Protein AF-B8MLG1-F1 (afdb_monomer_lite)

Radius of gyration: 17.98 Å; chains: 1; bounding box: 52×20×49 Å

Sequence (180 aa):
MCFNLEAVLYLEQWLDAGEFIRAVSAIDSDNTRSIMADMILTSEKMPNDYVIRILQELCDSAKGINNNHPSFIRCIFDLCVHHRRSDIHLCEAILDQAQTTAQDMIFTGDNYPDEEIEYLSTKAFNFAVDLYLSNNQPDDQRRVRKAIDLSRSMRDDCGHLTLELQIKYEKWLTYSMDSE

Foldseek 3Di:
DLVVLLVCLVVVVLVVLLVVLLVCLVPDDLVVLVSSLVSLLPSPPHPLVSSLNSLVSSQVSCVVPLNHDLVSLVVSLVSCLPPVLVPVVSNVVSLVVLQVNQVVCVVVVHHDDLVSLLSSLVVQLVSLVVCVVVVNDDCSVVSLVSSLSSNVSHDPCPCVSSVVSVVVVVVVVVVVVVPD

Secondary structure (DSSP, 8-state):
-HHHHHHHHHTT-HHHHHHHHHHHTTT--HHHHHHHHHHHHT-TTS-HHHHHHHHHHHHHHHTTTT---HHHHHHHHHHHHHH-TT-HHHHHHHHHHHHHHHHHHHHHT----HHHHHHHHHHHHHHHHHHHHTT--S-HHHHHHHHHHHHTT-STTTTHHHHHHHHHHHHHHHHHHTT-

pLDDT: mean 85.06, std 10.44, range [44.62, 97.38]

Organism: Talaromyces stipitatus (strain ATCC 10500 / CBS 375.48 / QM 6759 / NRRL 1006) (NCBI:txid441959)

Structure (mmCIF, N/CA/C/O backbone):
data_AF-B8MLG1-F1
#
_entry.id   AF-B8MLG1-F1
#
loop_
_atom_site.group_PDB
_atom_site.id
_atom_site.type_symbol
_atom_site.label_atom_id
_atom_site.label_alt_id
_atom_site.label_comp_id
_atom_site.label_asym_id
_atom_site.label_entity_id
_atom_site.label_seq_id
_atom_site.pdbx_PDB_ins_code
_atom_site.Cartn_x
_atom_site.Cartn_y
_atom_site.Cartn_z
_atom_site.occupancy
_atom_site.B_iso_or_equiv
_atom_site.auth_seq_id
_atom_site.auth_comp_id
_atom_site.auth_asym_id
_atom_site.auth_atom_id
_atom_site.pdbx_PDB_model_num
ATOM 1 N N . MET A 1 1 ? 19.904 0.950 -18.423 1.00 69.12 1 MET A N 1
ATOM 2 C CA . MET A 1 1 ? 18.788 0.081 -17.999 1.00 69.12 1 MET A CA 1
ATOM 3 C C . MET A 1 1 ? 17.488 0.871 -17.919 1.00 69.12 1 MET A C 1
ATOM 5 O O . MET A 1 1 ? 16.586 0.523 -18.665 1.00 69.12 1 MET A O 1
ATOM 9 N N . CYS A 1 2 ? 17.426 2.006 -17.211 1.00 75.12 2 CYS A N 1
ATOM 10 C CA . CYS A 1 2 ? 16.238 2.883 -17.240 1.00 75.12 2 CYS A CA 1
ATOM 11 C C . CYS A 1 2 ? 15.821 3.351 -18.648 1.00 75.12 2 CYS A C 1
ATOM 13 O O . CYS A 1 2 ? 14.642 3.327 -18.952 1.00 75.12 2 CYS A O 1
ATOM 15 N N . PHE A 1 3 ? 16.770 3.661 -19.544 1.00 75.88 3 PHE A N 1
ATOM 16 C CA . PHE A 1 3 ? 16.461 4.005 -20.946 1.00 75.88 3 PHE A CA 1
ATOM 17 C C . PHE A 1 3 ? 15.685 2.903 -21.694 1.00 75.88 3 PHE A C 1
ATOM 19 O O . PHE A 1 3 ? 14.822 3.187 -22.516 1.00 75.88 3 PHE A O 1
ATOM 26 N N . ASN A 1 4 ? 15.968 1.629 -21.402 1.00 83.88 4 ASN A N 1
ATOM 27 C CA . ASN A 1 4 ? 15.257 0.521 -22.040 1.00 83.88 4 ASN A CA 1
ATOM 28 C C . ASN A 1 4 ? 13.841 0.385 -21.471 1.00 83.88 4 ASN A C 1
ATOM 30 O O . ASN A 1 4 ? 12.916 0.140 -22.236 1.00 83.88 4 ASN A O 1
ATOM 34 N N . LEU A 1 5 ? 13.665 0.590 -20.159 1.00 86.75 5 LEU A N 1
ATOM 35 C CA . LEU A 1 5 ? 12.333 0.647 -19.555 1.00 86.75 5 LEU A CA 1
ATOM 36 C C . LEU A 1 5 ? 11.520 1.804 -20.143 1.00 86.75 5 LEU A C 1
ATOM 38 O O . LEU A 1 5 ? 10.383 1.599 -20.542 1.00 86.75 5 LEU A O 1
ATOM 42 N N . GLU A 1 6 ? 12.110 2.992 -20.256 1.00 87.88 6 GLU A N 1
ATOM 43 C CA . GLU A 1 6 ? 11.470 4.159 -20.866 1.00 87.88 6 GLU A CA 1
ATOM 44 C C . GLU A 1 6 ? 11.008 3.865 -22.300 1.00 87.88 6 GLU A C 1
ATOM 46 O O . GLU A 1 6 ? 9.878 4.187 -22.655 1.00 87.88 6 GLU A O 1
ATOM 51 N N . ALA A 1 7 ? 11.826 3.178 -23.105 1.00 88.94 7 ALA A N 1
ATOM 52 C CA . ALA A 1 7 ? 11.433 2.752 -24.447 1.00 88.94 7 ALA A CA 1
ATOM 53 C C . ALA A 1 7 ? 10.259 1.754 -24.431 1.00 88.94 7 ALA A C 1
ATOM 55 O O . ALA A 1 7 ? 9.320 1.915 -25.208 1.00 88.94 7 ALA A O 1
ATOM 56 N N . VAL A 1 8 ? 10.280 0.759 -23.538 1.00 90.19 8 VAL A N 1
ATOM 57 C CA . VAL A 1 8 ? 9.177 -0.206 -23.357 1.00 90.19 8 VAL A CA 1
ATOM 58 C C . VAL A 1 8 ? 7.885 0.513 -22.955 1.00 90.19 8 VAL A C 1
ATOM 60 O O . VAL A 1 8 ? 6.824 0.233 -23.515 1.00 90.19 8 VAL A O 1
ATOM 63 N N . LEU A 1 9 ? 7.970 1.480 -22.034 1.00 90.06 9 LEU A N 1
ATOM 64 C CA . LEU A 1 9 ? 6.829 2.287 -21.602 1.00 90.06 9 LEU A CA 1
ATOM 65 C C . LEU A 1 9 ? 6.319 3.199 -22.730 1.00 90.06 9 LEU A C 1
ATOM 67 O O . LEU A 1 9 ? 5.115 3.287 -22.955 1.00 90.06 9 LEU A O 1
ATOM 71 N N . TYR A 1 10 ? 7.217 3.841 -23.478 1.00 90.06 10 TYR A N 1
ATOM 72 C CA . TYR A 1 10 ? 6.863 4.709 -24.603 1.00 90.06 10 TYR A CA 1
ATOM 73 C C . TYR A 1 10 ? 6.179 3.944 -25.744 1.00 90.06 10 TYR A C 1
ATOM 75 O O . TYR A 1 10 ? 5.245 4.456 -26.362 1.00 90.06 10 TYR A O 1
ATOM 83 N N . LEU A 1 11 ? 6.636 2.717 -26.012 1.00 92.88 11 LEU A N 1
ATOM 84 C CA . LEU A 1 11 ? 6.060 1.810 -27.009 1.00 92.88 11 LEU A CA 1
ATOM 85 C C . LEU A 1 11 ? 4.814 1.069 -26.506 1.00 92.88 11 LEU A C 1
ATOM 87 O O . LEU A 1 11 ? 4.264 0.249 -27.239 1.00 92.88 11 LEU A O 1
ATOM 91 N N . GLU A 1 12 ? 4.368 1.354 -25.282 1.00 92.19 12 GLU A N 1
ATOM 92 C CA . GLU A 1 12 ? 3.159 0.788 -24.681 1.00 92.19 12 GLU A CA 1
ATOM 93 C C . GLU A 1 12 ? 3.213 -0.746 -24.514 1.00 92.19 12 GLU A C 1
ATOM 95 O O . GLU A 1 12 ? 2.198 -1.447 -24.503 1.00 92.19 12 GLU A O 1
ATOM 100 N N . GLN A 1 13 ? 4.422 -1.287 -24.342 1.00 91.69 13 GLN A N 1
ATOM 101 C CA . GLN A 1 13 ? 4.703 -2.716 -24.179 1.00 91.69 13 GLN A CA 1
ATOM 102 C C . GLN A 1 13 ? 4.583 -3.152 -22.706 1.00 91.69 13 GLN A C 1
ATOM 104 O O . GLN A 1 13 ? 5.520 -3.649 -22.082 1.00 91.69 13 GLN A O 1
ATOM 109 N N . TRP A 1 14 ? 3.402 -2.964 -22.112 1.00 90.50 14 TRP A N 1
ATOM 110 C CA . TRP A 1 14 ? 3.179 -3.132 -20.664 1.00 90.50 14 TRP A CA 1
ATOM 111 C C . TRP A 1 14 ? 3.403 -4.556 -20.132 1.00 90.50 14 TRP A C 1
ATOM 113 O O . TRP A 1 14 ? 3.704 -4.749 -18.953 1.00 90.50 14 TRP A O 1
ATOM 123 N N . LEU A 1 15 ? 3.191 -5.574 -20.970 1.00 86.19 15 LEU A N 1
ATOM 124 C CA . LEU A 1 15 ? 3.448 -6.971 -20.603 1.00 86.19 15 LEU A CA 1
ATOM 125 C C . LEU A 1 15 ? 4.952 -7.230 -20.476 1.00 86.19 15 LEU A C 1
ATOM 127 O O . LEU A 1 15 ? 5.383 -7.823 -19.489 1.00 86.19 15 LEU A O 1
ATOM 131 N N . ASP A 1 16 ? 5.730 -6.680 -21.404 1.00 87.19 16 ASP A N 1
ATOM 132 C CA . ASP A 1 16 ? 7.181 -6.855 -21.472 1.00 87.19 16 ASP A CA 1
ATOM 133 C C . ASP A 1 16 ? 7.899 -6.063 -20.364 1.00 87.19 16 ASP A C 1
ATOM 135 O O . ASP A 1 16 ? 8.975 -6.451 -19.912 1.00 87.19 16 ASP A O 1
ATOM 139 N N . ALA A 1 17 ? 7.282 -4.988 -19.855 1.00 86.56 17 ALA A N 1
ATOM 140 C CA . ALA A 1 17 ? 7.820 -4.191 -18.750 1.00 86.56 17 ALA A CA 1
ATOM 141 C C . ALA A 1 17 ? 8.034 -5.007 -17.462 1.00 86.56 17 ALA A C 1
ATOM 143 O O . ALA A 1 17 ? 9.047 -4.832 -16.786 1.00 86.56 17 ALA A O 1
ATOM 144 N N . GLY A 1 18 ? 7.115 -5.921 -17.132 1.00 83.88 18 GLY A N 1
ATOM 145 C CA . GLY A 1 18 ? 7.257 -6.784 -15.953 1.00 83.88 18 GLY A CA 1
ATOM 146 C C . GLY A 1 18 ? 8.414 -7.775 -16.100 1.00 83.88 18 GLY A C 1
ATOM 147 O O . GLY A 1 18 ? 9.226 -7.931 -15.188 1.00 83.88 18 GLY A O 1
ATOM 148 N N . GLU A 1 19 ? 8.538 -8.398 -17.276 1.00 82.69 19 GLU A N 1
ATOM 149 C CA . GLU A 1 19 ? 9.657 -9.299 -17.579 1.00 82.69 19 GLU A CA 1
ATOM 150 C C . GLU A 1 19 ? 10.999 -8.564 -17.556 1.00 82.69 19 GLU A C 1
ATOM 152 O O . GLU A 1 19 ? 11.978 -9.076 -17.008 1.00 82.69 19 GLU A O 1
ATOM 157 N N . PHE A 1 20 ? 11.028 -7.338 -18.086 1.00 85.00 20 PHE A N 1
ATOM 158 C CA . PHE A 1 20 ? 12.205 -6.481 -18.053 1.00 85.00 20 PHE A CA 1
ATOM 159 C C . PHE A 1 20 ? 12.646 -6.172 -16.618 1.00 85.00 20 PHE A C 1
ATOM 161 O O . PHE A 1 20 ? 13.821 -6.349 -16.295 1.00 85.00 20 PHE A O 1
ATOM 168 N N . ILE A 1 21 ? 11.721 -5.757 -15.744 1.00 84.94 21 ILE A N 1
ATOM 169 C CA . ILE A 1 21 ? 12.037 -5.457 -14.339 1.00 84.94 21 ILE A CA 1
ATOM 170 C C . ILE A 1 21 ? 12.640 -6.673 -13.650 1.00 84.94 21 ILE A C 1
ATOM 172 O O . ILE A 1 21 ? 13.693 -6.558 -13.026 1.00 84.94 21 ILE A O 1
ATOM 176 N N . ARG A 1 22 ? 12.031 -7.849 -13.825 1.00 79.19 22 ARG A N 1
ATOM 177 C CA . ARG A 1 22 ? 12.517 -9.089 -13.210 1.00 79.19 22 ARG A CA 1
ATOM 178 C C . ARG A 1 22 ? 13.898 -9.505 -13.716 1.00 79.19 22 ARG A C 1
ATOM 180 O O . ARG A 1 22 ? 14.687 -10.073 -12.965 1.00 79.19 22 ARG A O 1
ATOM 187 N N . ALA A 1 23 ? 14.198 -9.244 -14.987 1.00 80.00 23 ALA A N 1
ATOM 188 C CA . ALA A 1 23 ? 15.504 -9.547 -15.567 1.00 80.00 23 ALA A CA 1
ATOM 189 C C . ALA A 1 23 ? 16.611 -8.623 -15.033 1.00 80.00 23 ALA A C 1
ATOM 191 O O . ALA A 1 23 ? 17.770 -9.024 -14.937 1.00 80.00 23 ALA A O 1
ATOM 192 N N . VAL A 1 24 ? 16.255 -7.386 -14.698 1.00 75.56 24 VAL A N 1
ATOM 193 C CA . VAL A 1 24 ? 17.206 -6.320 -14.373 1.00 75.56 24 VAL A CA 1
ATOM 194 C C . VAL A 1 24 ? 17.398 -6.142 -12.861 1.00 75.56 24 VAL A C 1
ATOM 196 O O . VAL A 1 24 ? 18.475 -5.760 -12.401 1.00 75.56 24 VAL A O 1
ATOM 199 N N . SER A 1 25 ? 16.401 -6.514 -12.064 1.00 66.81 25 SER A N 1
ATOM 200 C CA . SER A 1 25 ? 16.402 -6.373 -10.608 1.00 66.81 25 SER A CA 1
ATOM 201 C C . SER A 1 25 ? 17.533 -7.099 -9.875 1.00 66.81 25 SER A C 1
ATOM 203 O O . SER A 1 25 ? 17.905 -6.695 -8.779 1.00 66.81 25 SER A O 1
ATOM 205 N N . ALA A 1 26 ? 18.107 -8.150 -10.468 1.00 64.44 26 ALA A N 1
ATOM 206 C CA . ALA A 1 26 ? 19.232 -8.888 -9.889 1.00 64.44 26 ALA A CA 1
ATOM 207 C C . ALA A 1 26 ? 20.569 -8.119 -9.941 1.00 64.44 26 ALA A C 1
ATOM 209 O O . ALA A 1 26 ? 21.545 -8.544 -9.324 1.00 64.44 26 ALA A O 1
ATOM 210 N N . ILE A 1 27 ? 20.634 -7.027 -10.706 1.00 63.50 27 ILE A N 1
ATOM 211 C CA . ILE A 1 27 ? 21.881 -6.324 -11.043 1.00 63.50 27 ILE A CA 1
ATOM 212 C C . ILE A 1 27 ? 21.863 -4.877 -10.521 1.00 63.50 27 ILE A C 1
ATOM 214 O O . ILE A 1 27 ? 22.915 -4.250 -10.382 1.00 63.50 27 ILE A O 1
ATOM 218 N N . ASP A 1 28 ? 20.682 -4.351 -10.194 1.00 70.81 28 ASP A N 1
ATOM 219 C CA . ASP A 1 28 ? 20.468 -2.916 -10.067 1.00 70.81 28 ASP A CA 1
ATOM 220 C C . ASP A 1 28 ? 20.515 -2.363 -8.639 1.00 70.81 28 ASP A C 1
ATOM 222 O O . ASP A 1 28 ? 20.079 -2.966 -7.654 1.00 70.81 28 ASP A O 1
ATOM 226 N N . SER A 1 29 ? 21.040 -1.139 -8.556 1.00 76.00 29 SER A N 1
ATOM 227 C CA . SER A 1 29 ? 21.131 -0.365 -7.324 1.00 76.00 29 SER A CA 1
ATOM 228 C C . SER A 1 29 ? 19.777 0.187 -6.883 1.00 76.00 29 SER A C 1
ATOM 230 O O . SER A 1 29 ? 18.845 0.346 -7.670 1.00 76.00 29 SER A O 1
ATOM 232 N N . ASP A 1 30 ? 19.717 0.579 -5.615 1.00 78.62 30 ASP A N 1
ATOM 233 C CA . ASP A 1 30 ? 18.561 1.219 -4.991 1.00 78.62 30 ASP A CA 1
ATOM 234 C C . ASP A 1 30 ? 18.031 2.433 -5.770 1.00 78.62 30 ASP A C 1
ATOM 236 O O . ASP A 1 30 ? 16.857 2.518 -6.121 1.00 78.62 30 ASP A O 1
ATOM 240 N N . ASN A 1 31 ? 18.944 3.330 -6.152 1.00 82.62 31 ASN A N 1
ATOM 241 C CA . ASN A 1 31 ? 18.631 4.520 -6.940 1.00 82.62 31 ASN A CA 1
ATOM 242 C C . ASN A 1 31 ? 18.001 4.173 -8.297 1.00 82.62 31 ASN A C 1
ATOM 244 O O . ASN A 1 31 ? 17.133 4.889 -8.790 1.00 82.62 31 ASN A O 1
ATOM 248 N N . THR A 1 32 ? 18.427 3.065 -8.902 1.00 84.69 32 THR A N 1
ATOM 249 C CA . THR A 1 32 ? 17.903 2.630 -10.198 1.00 84.69 32 THR A CA 1
ATOM 250 C C . THR A 1 32 ? 16.451 2.176 -10.069 1.00 84.69 32 THR A C 1
ATOM 252 O O . THR A 1 32 ? 15.625 2.560 -10.896 1.00 84.69 32 THR A O 1
ATOM 255 N N . ARG A 1 33 ? 16.106 1.466 -8.986 1.00 83.94 33 ARG A N 1
ATOM 256 C CA . ARG A 1 33 ? 14.717 1.081 -8.690 1.00 83.94 33 ARG A CA 1
ATOM 257 C C . ARG A 1 33 ? 13.828 2.295 -8.441 1.00 83.94 33 ARG A C 1
ATOM 259 O O . ARG A 1 33 ? 12.729 2.340 -8.981 1.00 83.94 33 ARG A O 1
ATOM 266 N N . SER A 1 34 ? 14.308 3.300 -7.710 1.00 85.88 34 SER A N 1
ATOM 267 C CA . SER A 1 34 ? 13.557 4.549 -7.503 1.00 85.88 34 SER A CA 1
ATOM 268 C C . SER A 1 34 ? 13.258 5.276 -8.817 1.00 85.88 34 SER A C 1
ATOM 270 O O . SER A 1 34 ? 12.130 5.713 -9.025 1.00 85.88 34 SER A O 1
ATOM 272 N N . ILE A 1 35 ? 14.228 5.346 -9.737 1.00 88.31 35 ILE A N 1
ATOM 273 C CA . ILE A 1 35 ? 14.017 5.933 -11.072 1.00 88.31 35 ILE A CA 1
ATOM 274 C C . ILE A 1 35 ? 12.997 5.116 -11.875 1.00 88.31 35 ILE A C 1
ATOM 276 O O . ILE A 1 35 ? 12.130 5.687 -12.528 1.00 88.31 35 ILE A O 1
ATOM 280 N N . MET A 1 36 ? 13.076 3.783 -11.832 1.00 89.19 36 MET A N 1
ATOM 281 C CA . MET A 1 36 ? 12.101 2.926 -12.513 1.00 89.19 36 MET A CA 1
ATOM 282 C C . MET A 1 36 ? 10.692 3.120 -11.948 1.00 89.19 36 MET A C 1
ATOM 284 O O . MET A 1 36 ? 9.750 3.264 -12.722 1.00 89.19 36 MET A O 1
ATOM 288 N N . ALA A 1 37 ? 10.549 3.164 -10.621 1.00 89.62 37 ALA A N 1
ATOM 289 C CA . ALA A 1 37 ? 9.273 3.423 -9.961 1.00 89.62 37 ALA A CA 1
ATOM 290 C C . ALA A 1 37 ? 8.689 4.779 -10.379 1.00 89.62 37 ALA A C 1
ATOM 292 O O . ALA A 1 37 ? 7.506 4.847 -10.703 1.00 89.62 37 ALA A O 1
ATOM 293 N N . ASP A 1 38 ? 9.514 5.828 -10.441 1.00 90.81 38 ASP A N 1
ATOM 294 C CA . ASP A 1 38 ? 9.101 7.155 -10.909 1.00 90.81 38 ASP A CA 1
ATOM 295 C C . ASP A 1 38 ? 8.606 7.118 -12.364 1.00 90.81 38 ASP A C 1
ATOM 297 O O . ASP A 1 38 ? 7.501 7.575 -12.648 1.00 90.81 38 ASP A O 1
ATOM 301 N N . MET A 1 39 ? 9.341 6.469 -13.276 1.00 91.25 39 MET A N 1
ATOM 302 C CA . MET A 1 39 ? 8.909 6.287 -14.673 1.00 91.25 39 MET A CA 1
ATOM 303 C C . MET A 1 39 ? 7.574 5.535 -14.786 1.00 91.25 39 MET A C 1
ATOM 305 O O . MET A 1 39 ? 6.730 5.872 -15.614 1.00 91.25 39 MET A O 1
ATOM 309 N N . ILE A 1 40 ? 7.373 4.509 -13.956 1.00 91.62 40 ILE A N 1
ATOM 310 C CA . ILE A 1 40 ? 6.143 3.708 -13.922 1.00 91.62 40 ILE A CA 1
ATOM 311 C C . ILE A 1 40 ? 4.966 4.548 -13.407 1.00 91.62 40 ILE A C 1
ATOM 313 O O . ILE A 1 40 ? 3.897 4.538 -14.015 1.00 91.62 40 ILE A O 1
ATOM 317 N N . LEU A 1 41 ? 5.162 5.287 -12.311 1.00 90.62 41 LEU A N 1
ATOM 318 C CA . LEU A 1 41 ? 4.133 6.110 -11.665 1.00 90.62 41 LEU A CA 1
ATOM 319 C C . LEU A 1 41 ? 3.752 7.349 -12.482 1.00 90.62 41 LEU A C 1
ATOM 321 O O . LEU A 1 41 ? 2.609 7.796 -12.412 1.00 90.62 41 LEU A O 1
ATOM 325 N N . THR A 1 42 ? 4.690 7.900 -13.250 1.00 91.06 42 THR A N 1
ATOM 326 C CA . THR A 1 42 ? 4.480 9.103 -14.072 1.00 91.06 42 THR A CA 1
ATOM 327 C C . THR A 1 42 ? 4.022 8.792 -15.499 1.00 91.06 42 THR A C 1
ATOM 329 O O . THR A 1 42 ? 3.751 9.709 -16.275 1.00 91.06 42 THR A O 1
ATOM 332 N N . SER A 1 43 ? 3.885 7.513 -15.863 1.00 91.25 43 SER A N 1
ATOM 333 C CA . SER A 1 43 ? 3.415 7.108 -17.188 1.00 91.25 43 SER A CA 1
ATOM 334 C C . SER A 1 43 ? 1.915 7.373 -17.359 1.00 91.25 43 SER A C 1
ATOM 336 O O . SER A 1 43 ? 1.072 6.560 -16.983 1.00 91.25 43 SER A O 1
ATOM 338 N N . GLU A 1 44 ? 1.575 8.499 -17.988 1.00 86.38 44 GLU A N 1
ATOM 339 C CA . GLU A 1 44 ? 0.187 8.954 -18.183 1.00 86.38 44 GLU A CA 1
ATOM 340 C C . GLU A 1 44 ? -0.697 7.960 -18.950 1.00 86.38 44 GLU A C 1
ATOM 342 O O . GLU A 1 44 ? -1.914 7.922 -18.770 1.00 86.38 44 GLU A O 1
ATOM 347 N N . LYS A 1 45 ? -0.096 7.167 -19.841 1.00 90.06 45 LYS A N 1
ATOM 348 C CA . LYS A 1 45 ? -0.827 6.256 -20.730 1.00 90.06 45 LYS A CA 1
ATOM 349 C C . LYS A 1 45 ? -1.058 4.873 -20.135 1.00 90.06 45 LYS A C 1
ATOM 351 O O . LYS A 1 45 ? -1.864 4.110 -20.669 1.00 90.06 45 LYS A O 1
ATOM 356 N N . MET A 1 46 ? -0.322 4.515 -19.088 1.00 90.62 46 MET A N 1
ATOM 357 C CA . MET A 1 46 ? -0.348 3.159 -18.567 1.00 90.62 46 MET A CA 1
ATOM 358 C C . MET A 1 46 ? -1.601 2.942 -17.712 1.00 90.62 46 MET A C 1
ATOM 360 O O . MET A 1 46 ? -1.827 3.682 -16.755 1.00 90.62 46 MET A O 1
ATOM 364 N N . PRO A 1 47 ? -2.420 1.912 -17.992 1.00 90.50 47 PRO A N 1
ATOM 365 C CA . PRO A 1 47 ? -3.557 1.610 -17.133 1.00 90.50 47 PRO A CA 1
ATOM 366 C C . PRO A 1 47 ? -3.089 1.215 -15.726 1.00 90.50 47 PRO A C 1
ATOM 368 O O . PRO A 1 47 ? -2.121 0.466 -15.585 1.00 90.50 47 PRO A O 1
ATOM 371 N N . ASN A 1 48 ? -3.819 1.647 -14.691 1.00 88.69 48 ASN A N 1
ATOM 372 C CA . ASN A 1 48 ? -3.470 1.410 -13.280 1.00 88.69 48 ASN A CA 1
ATOM 373 C C . ASN A 1 48 ? -3.203 -0.064 -12.942 1.00 88.69 48 ASN A C 1
ATOM 375 O O . ASN A 1 48 ? -2.354 -0.366 -12.113 1.00 88.69 48 ASN A O 1
ATOM 379 N N . ASP A 1 49 ? -3.886 -0.984 -13.617 1.00 87.50 49 ASP A N 1
ATOM 380 C CA . ASP A 1 49 ? -3.688 -2.427 -13.471 1.00 87.50 49 ASP A CA 1
ATOM 381 C C . ASP A 1 49 ? -2.253 -2.858 -13.785 1.00 87.50 49 ASP A C 1
ATOM 383 O O . ASP A 1 49 ? -1.665 -3.678 -13.078 1.00 87.50 49 ASP A O 1
ATOM 387 N N . TYR A 1 50 ? -1.680 -2.277 -14.838 1.00 90.38 50 TYR A N 1
ATOM 388 C CA . TYR A 1 50 ? -0.296 -2.507 -15.220 1.00 90.38 50 TYR A CA 1
ATOM 389 C C . TYR A 1 50 ? 0.654 -1.779 -14.273 1.00 90.38 50 TYR A C 1
ATOM 391 O O . TYR A 1 50 ? 1.626 -2.393 -13.848 1.00 90.38 50 TYR A O 1
ATOM 399 N N . VAL A 1 51 ? 0.345 -0.539 -13.870 1.00 91.12 51 VAL A N 1
ATOM 400 C CA . VAL A 1 51 ? 1.137 0.212 -12.875 1.00 91.12 51 VAL A CA 1
ATOM 401 C C . VAL A 1 51 ? 1.305 -0.609 -11.595 1.00 91.12 51 VAL A C 1
ATOM 403 O O . VAL A 1 51 ? 2.429 -0.875 -11.178 1.00 91.12 51 VAL A O 1
ATOM 406 N N . ILE A 1 52 ? 0.195 -1.070 -11.013 1.00 90.06 52 ILE A N 1
ATOM 407 C CA . ILE A 1 52 ? 0.183 -1.866 -9.782 1.00 90.06 52 ILE A CA 1
ATOM 408 C C . ILE A 1 52 ? 1.010 -3.138 -9.963 1.00 90.06 52 ILE A C 1
ATOM 410 O O . ILE A 1 52 ? 1.918 -3.390 -9.175 1.00 90.06 52 ILE A O 1
ATOM 414 N N . ARG A 1 53 ? 0.747 -3.910 -11.024 1.00 89.25 53 ARG A N 1
ATOM 415 C CA . ARG A 1 53 ? 1.440 -5.182 -11.270 1.00 89.25 53 ARG A CA 1
ATOM 416 C C . ARG A 1 53 ? 2.949 -5.000 -11.441 1.00 89.25 53 ARG A C 1
ATOM 418 O O . ARG A 1 53 ? 3.733 -5.777 -10.910 1.00 89.25 53 ARG A O 1
ATOM 425 N N . ILE A 1 54 ? 3.358 -3.986 -12.195 1.00 90.06 54 ILE A N 1
ATOM 426 C CA . ILE A 1 54 ? 4.765 -3.716 -12.499 1.00 90.06 54 ILE A CA 1
ATOM 427 C C . ILE A 1 54 ? 5.488 -3.178 -11.249 1.00 90.06 54 ILE A C 1
ATOM 429 O O . ILE A 1 54 ? 6.614 -3.591 -10.976 1.00 90.06 54 ILE A O 1
ATOM 433 N N . LEU A 1 55 ? 4.844 -2.325 -10.442 1.00 89.44 55 LEU A N 1
ATOM 434 C CA . LEU A 1 55 ? 5.392 -1.895 -9.147 1.00 89.44 55 LEU A CA 1
ATOM 435 C C . LEU A 1 55 ? 5.496 -3.049 -8.144 1.00 89.44 55 LEU A C 1
ATOM 437 O O . LEU A 1 55 ? 6.452 -3.089 -7.373 1.00 89.44 55 LEU A O 1
ATOM 441 N N . GLN A 1 56 ? 4.547 -3.990 -8.152 1.00 88.19 56 GLN A N 1
ATOM 442 C CA . GLN A 1 56 ? 4.625 -5.200 -7.331 1.00 88.19 56 GLN A CA 1
ATOM 443 C C . GLN A 1 56 ? 5.827 -6.060 -7.721 1.00 88.19 56 GLN A C 1
ATOM 445 O O . GLN A 1 56 ? 6.599 -6.426 -6.841 1.00 88.19 56 GLN A O 1
ATOM 450 N N . GLU A 1 57 ? 6.047 -6.301 -9.018 1.00 87.81 57 GLU A N 1
ATOM 451 C CA . GLU A 1 57 ? 7.249 -6.998 -9.507 1.00 87.81 57 GLU A CA 1
ATOM 452 C C . GLU A 1 57 ? 8.526 -6.279 -9.055 1.00 87.81 57 GLU A C 1
ATOM 454 O O . GLU A 1 57 ? 9.455 -6.913 -8.556 1.00 87.81 57 GLU A O 1
ATOM 459 N N . LEU A 1 58 ? 8.558 -4.946 -9.158 1.00 86.56 58 LEU A N 1
ATOM 460 C CA . LEU A 1 58 ? 9.692 -4.147 -8.698 1.00 86.56 58 LEU A CA 1
ATOM 461 C C . LEU A 1 58 ? 9.923 -4.305 -7.186 1.00 86.56 58 LEU A C 1
ATOM 463 O O . LEU A 1 58 ? 11.063 -4.492 -6.759 1.00 86.56 58 LEU A O 1
ATOM 467 N N . CYS A 1 59 ? 8.856 -4.283 -6.386 1.00 82.81 59 CYS A N 1
ATOM 468 C CA . CYS A 1 59 ? 8.908 -4.465 -4.936 1.00 82.81 59 CYS A CA 1
ATOM 469 C C . CYS A 1 59 ? 9.369 -5.880 -4.549 1.00 82.81 59 CYS A C 1
ATOM 471 O O . CYS A 1 59 ? 10.271 -6.032 -3.726 1.00 82.81 59 CYS A O 1
ATOM 473 N N . ASP A 1 60 ? 8.811 -6.916 -5.176 1.00 81.62 60 ASP A N 1
ATOM 474 C CA . ASP A 1 60 ? 9.164 -8.316 -4.920 1.00 81.62 60 ASP A CA 1
ATOM 475 C C . ASP A 1 60 ? 10.612 -8.616 -5.289 1.00 81.62 60 ASP A C 1
ATOM 477 O O . ASP A 1 60 ? 11.315 -9.332 -4.574 1.00 81.62 60 ASP A O 1
ATOM 481 N N . SER A 1 61 ? 11.085 -8.007 -6.371 1.00 78.19 61 SER A N 1
ATOM 482 C CA . SER A 1 61 ? 12.461 -8.156 -6.817 1.00 78.19 61 SER A CA 1
ATOM 483 C C . SER A 1 61 ? 13.494 -7.567 -5.846 1.00 78.19 61 SER A C 1
ATOM 485 O O . SER A 1 61 ? 14.644 -8.006 -5.822 1.00 78.19 61 SER A O 1
ATOM 487 N N . ALA A 1 62 ? 13.081 -6.615 -5.005 1.00 70.62 62 ALA A N 1
ATOM 488 C CA . ALA A 1 62 ? 13.944 -5.959 -4.031 1.00 70.62 62 ALA A CA 1
ATOM 489 C C . ALA A 1 62 ? 14.107 -6.758 -2.720 1.00 70.62 62 ALA A C 1
ATOM 491 O O . ALA A 1 62 ? 15.093 -6.560 -2.002 1.00 70.62 62 ALA A O 1
ATOM 492 N N . LYS A 1 63 ? 13.208 -7.720 -2.445 1.00 67.00 63 LYS A N 1
ATOM 493 C CA . LYS A 1 63 ? 13.197 -8.533 -1.211 1.00 67.00 63 LYS A CA 1
ATOM 494 C C . LYS A 1 63 ? 14.474 -9.351 -0.988 1.00 67.00 63 LYS A C 1
ATOM 496 O O . LYS A 1 63 ? 14.796 -9.679 0.147 1.00 67.00 63 LYS A O 1
ATOM 501 N N . GLY A 1 64 ? 15.220 -9.672 -2.047 1.00 59.16 64 GLY A N 1
ATOM 502 C CA . GLY A 1 64 ? 16.457 -10.459 -1.956 1.00 59.16 64 GLY A CA 1
ATOM 503 C C . GLY A 1 64 ? 17.722 -9.670 -1.591 1.00 59.16 64 GLY A C 1
ATOM 504 O O . GLY A 1 64 ? 18.755 -10.290 -1.353 1.00 59.16 64 GLY A O 1
ATOM 505 N N . ILE A 1 65 ? 17.675 -8.329 -1.579 1.00 56.66 65 ILE A N 1
ATOM 506 C CA . ILE A 1 65 ? 18.878 -7.467 -1.545 1.00 56.66 65 ILE A CA 1
ATOM 507 C C . ILE A 1 65 ? 18.924 -6.580 -0.277 1.00 56.66 65 ILE A C 1
ATOM 509 O O . ILE A 1 65 ? 19.756 -5.689 -0.185 1.00 56.66 65 ILE A O 1
ATOM 513 N N . ASN A 1 66 ? 18.069 -6.818 0.730 1.00 55.66 66 ASN A N 1
ATOM 514 C CA . ASN A 1 66 ? 17.904 -5.940 1.911 1.00 55.66 66 ASN A CA 1
ATOM 515 C C . ASN A 1 66 ? 17.485 -4.494 1.575 1.00 55.66 66 ASN A C 1
ATOM 517 O O . ASN A 1 66 ? 17.586 -3.596 2.402 1.00 55.66 66 ASN A O 1
ATOM 521 N N . ASN A 1 67 ? 16.944 -4.271 0.379 1.00 59.75 67 ASN A N 1
ATOM 522 C CA . ASN A 1 67 ? 16.534 -2.951 -0.082 1.00 59.75 67 ASN A CA 1
ATOM 523 C C . ASN A 1 67 ? 15.018 -2.885 -0.273 1.00 59.75 67 ASN A C 1
ATOM 525 O O . ASN A 1 67 ? 14.506 -2.541 -1.340 1.00 59.75 67 ASN A O 1
ATOM 529 N N . ASN A 1 68 ? 14.283 -3.264 0.764 1.00 65.12 68 ASN A N 1
ATOM 530 C CA . ASN A 1 68 ? 12.843 -3.077 0.765 1.00 65.12 68 ASN A CA 1
ATOM 531 C C . ASN A 1 68 ? 12.549 -1.569 0.777 1.00 65.12 68 ASN A C 1
ATOM 533 O O . ASN A 1 68 ? 13.103 -0.835 1.591 1.00 65.12 68 ASN A O 1
ATOM 537 N N . HIS A 1 69 ? 11.675 -1.117 -0.125 1.00 78.81 69 HIS A N 1
ATOM 538 C CA . HIS A 1 69 ? 11.246 0.278 -0.222 1.00 78.81 69 HIS A CA 1
ATOM 539 C C . HIS A 1 69 ? 9.808 0.429 0.292 1.00 78.81 69 HIS A C 1
ATOM 541 O O . HIS A 1 69 ? 8.859 0.243 -0.476 1.00 78.81 69 HIS A O 1
ATOM 547 N N . PRO A 1 70 ? 9.626 0.787 1.574 1.00 86.94 70 PRO A N 1
ATOM 548 C CA . PRO A 1 70 ? 8.338 1.143 2.170 1.00 86.94 70 PRO A CA 1
ATOM 549 C C . PRO A 1 70 ? 7.494 2.090 1.309 1.00 86.94 70 PRO A C 1
ATOM 551 O O . PRO A 1 70 ? 6.293 1.884 1.147 1.00 86.94 70 PRO A O 1
ATOM 554 N N . SER A 1 71 ? 8.142 3.060 0.660 1.00 88.00 71 SER A N 1
ATOM 555 C CA . SER A 1 71 ? 7.487 4.016 -0.232 1.00 88.00 71 SER A CA 1
ATOM 556 C C . SER A 1 71 ? 6.807 3.353 -1.436 1.00 88.00 71 SER A C 1
ATOM 558 O O . SER A 1 71 ? 5.754 3.818 -1.865 1.00 88.00 71 SER A O 1
ATOM 560 N N . PHE A 1 72 ? 7.336 2.241 -1.964 1.00 89.00 72 PHE A N 1
ATOM 561 C CA . PHE A 1 72 ? 6.684 1.508 -3.057 1.00 89.00 72 PHE A CA 1
ATOM 562 C C . PHE A 1 72 ? 5.410 0.827 -2.567 1.00 89.00 72 PHE A C 1
ATOM 564 O O . PHE A 1 72 ? 4.382 0.901 -3.237 1.00 89.00 72 PHE A O 1
ATOM 571 N N . ILE A 1 73 ? 5.455 0.223 -1.376 1.00 91.50 73 ILE A N 1
ATOM 572 C CA . ILE A 1 73 ? 4.278 -0.372 -0.733 1.00 91.50 73 ILE A CA 1
ATOM 573 C C . ILE A 1 73 ? 3.206 0.704 -0.530 1.00 91.50 73 ILE A C 1
ATOM 575 O O . ILE A 1 73 ? 2.045 0.472 -0.874 1.00 91.50 73 ILE A O 1
ATOM 579 N N . ARG A 1 74 ? 3.592 1.906 -0.072 1.00 93.31 74 ARG A N 1
ATOM 580 C CA . ARG A 1 74 ? 2.687 3.061 0.020 1.00 93.31 74 ARG A CA 1
ATOM 581 C C . ARG A 1 74 ? 2.048 3.401 -1.327 1.00 93.31 74 ARG A C 1
ATOM 583 O O . ARG A 1 74 ? 0.823 3.478 -1.408 1.00 93.31 74 ARG A O 1
ATOM 590 N N . CYS A 1 75 ? 2.849 3.584 -2.376 1.00 92.31 75 CYS A N 1
ATOM 591 C CA . CYS A 1 75 ? 2.342 3.934 -3.705 1.00 92.31 75 CYS A CA 1
ATOM 592 C C . CYS A 1 75 ? 1.365 2.882 -4.246 1.00 92.31 75 CYS A C 1
ATOM 594 O O . CYS A 1 75 ? 0.306 3.234 -4.766 1.00 92.31 75 CYS A O 1
ATOM 596 N N . ILE A 1 76 ? 1.686 1.595 -4.095 1.00 91.38 76 ILE A N 1
ATOM 597 C CA . ILE A 1 76 ? 0.806 0.508 -4.536 1.00 91.38 76 ILE A CA 1
ATOM 598 C C . ILE A 1 76 ? -0.499 0.524 -3.732 1.00 91.38 76 ILE A C 1
ATOM 600 O O . ILE A 1 76 ? -1.576 0.438 -4.321 1.00 91.38 76 ILE A O 1
ATOM 604 N N . PHE A 1 77 ? -0.426 0.684 -2.407 1.00 93.25 77 PHE A N 1
ATOM 605 C CA . PHE A 1 77 ? -1.613 0.748 -1.557 1.00 93.25 77 PHE A CA 1
ATOM 606 C C . PHE A 1 77 ? -2.542 1.903 -1.955 1.00 93.25 77 PHE A C 1
ATOM 608 O O . PHE A 1 77 ? -3.753 1.710 -2.078 1.00 93.25 77 PHE A O 1
ATOM 615 N N . ASP A 1 78 ? -1.976 3.077 -2.235 1.00 92.69 78 ASP A N 1
ATOM 616 C CA . ASP A 1 78 ? -2.727 4.240 -2.707 1.00 92.69 78 ASP A CA 1
ATOM 617 C C . ASP A 1 78 ? -3.440 3.963 -4.028 1.00 92.69 78 ASP A C 1
ATOM 619 O O . ASP A 1 78 ? -4.636 4.240 -4.160 1.00 92.69 78 ASP A O 1
ATOM 623 N N . LEU A 1 79 ? -2.737 3.364 -4.991 1.00 91.12 79 LEU A N 1
ATOM 624 C CA . LEU A 1 79 ? -3.331 2.982 -6.268 1.00 91.12 79 LEU A CA 1
ATOM 625 C C . LEU A 1 79 ? -4.482 1.989 -6.079 1.00 91.12 79 LEU A C 1
ATOM 627 O O . LEU A 1 79 ? -5.534 2.167 -6.697 1.00 91.12 79 LEU A O 1
ATOM 631 N N . CYS A 1 80 ? -4.322 0.996 -5.201 1.00 89.56 80 CYS A N 1
ATOM 632 C CA . CYS A 1 80 ? -5.364 0.016 -4.907 1.00 89.56 80 CYS A CA 1
ATOM 633 C C . CYS A 1 80 ? -6.604 0.672 -4.280 1.00 89.56 80 CYS A C 1
ATOM 635 O O . CYS A 1 80 ? -7.716 0.481 -4.774 1.00 89.56 80 CYS A O 1
ATOM 637 N N . VAL A 1 81 ? -6.421 1.509 -3.255 1.00 89.44 81 VAL A N 1
ATOM 638 C CA . VAL A 1 81 ? -7.524 2.210 -2.574 1.00 89.44 81 VAL A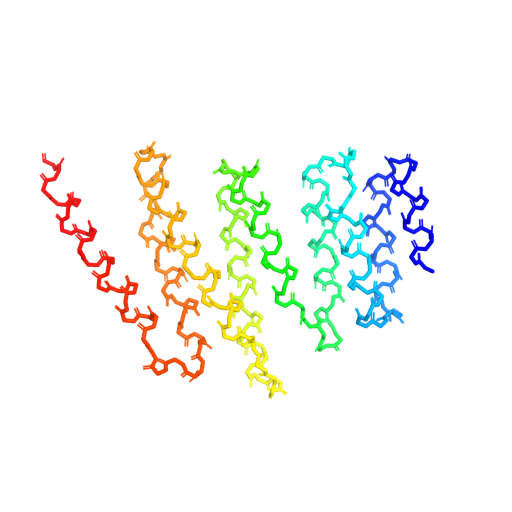 CA 1
ATOM 639 C C . VAL A 1 81 ? -8.284 3.140 -3.527 1.00 89.44 81 VAL A C 1
ATOM 641 O O . VAL A 1 81 ? -9.515 3.196 -3.476 1.00 89.44 81 VAL A O 1
ATOM 644 N N . HIS A 1 82 ? -7.578 3.854 -4.410 1.00 87.00 82 HIS A N 1
ATOM 645 C CA . HIS A 1 82 ? -8.193 4.846 -5.296 1.00 87.00 82 HIS A CA 1
ATOM 646 C C . HIS A 1 82 ? -8.799 4.251 -6.572 1.00 87.00 82 HIS A C 1
ATOM 648 O O . HIS A 1 82 ? -9.871 4.684 -6.993 1.00 87.00 82 HIS A O 1
ATOM 654 N N . HIS A 1 83 ? -8.146 3.264 -7.184 1.00 82.38 83 HIS A N 1
ATOM 655 C CA . HIS A 1 83 ? -8.512 2.782 -8.522 1.00 82.38 83 HIS A CA 1
ATOM 656 C C . HIS A 1 83 ? -9.084 1.368 -8.532 1.00 82.38 83 HIS A C 1
ATOM 658 O O . HIS A 1 83 ? -9.722 0.973 -9.507 1.00 82.38 83 HIS A O 1
ATOM 664 N N . ARG A 1 84 ? -8.896 0.609 -7.450 1.00 73.38 84 ARG A N 1
ATOM 665 C CA . ARG A 1 84 ? -9.373 -0.769 -7.309 1.00 73.38 84 ARG A CA 1
ATOM 666 C C . ARG A 1 84 ? -10.107 -0.983 -5.989 1.00 73.38 84 ARG A C 1
ATOM 668 O O . ARG A 1 84 ? -9.969 -2.015 -5.345 1.00 73.38 84 ARG A O 1
ATOM 675 N N . ARG A 1 85 ? -10.966 -0.035 -5.608 1.00 66.50 85 ARG A N 1
ATOM 676 C CA . ARG A 1 85 ? -11.778 -0.133 -4.382 1.00 66.50 85 ARG A CA 1
ATOM 677 C C . ARG A 1 85 ? -12.656 -1.395 -4.317 1.00 66.50 85 ARG A C 1
ATOM 679 O O . ARG A 1 85 ? -13.012 -1.822 -3.224 1.00 66.50 85 ARG A O 1
ATOM 686 N N . SER A 1 86 ? -12.994 -1.990 -5.463 1.00 69.38 86 SER A N 1
ATOM 687 C CA . SER A 1 86 ? -13.696 -3.278 -5.555 1.00 69.38 86 SER A CA 1
ATOM 688 C C . SER A 1 86 ? -12.794 -4.500 -5.333 1.00 69.38 86 SER A C 1
ATOM 690 O O . SER A 1 86 ? -13.298 -5.557 -4.966 1.00 69.38 86 SER A O 1
ATOM 692 N N . ASP A 1 87 ? -11.478 -4.375 -5.522 1.00 80.44 87 ASP A N 1
ATOM 693 C CA . ASP A 1 87 ? -10.488 -5.440 -5.329 1.00 80.44 87 ASP A CA 1
ATOM 694 C C . ASP A 1 87 ? -9.889 -5.362 -3.919 1.00 80.44 87 ASP A C 1
ATOM 696 O O . ASP A 1 87 ? -8.713 -5.077 -3.687 1.00 80.44 87 ASP A O 1
ATOM 700 N N . ILE A 1 88 ? -10.760 -5.570 -2.936 1.00 84.31 88 ILE A N 1
ATOM 701 C CA . ILE A 1 88 ? -10.429 -5.402 -1.520 1.00 84.31 88 ILE A CA 1
ATOM 702 C C . ILE A 1 88 ? -9.332 -6.389 -1.081 1.00 84.31 88 ILE A C 1
ATOM 704 O O . ILE A 1 88 ? -8.505 -6.066 -0.228 1.00 84.31 88 ILE A O 1
ATOM 708 N N . HIS A 1 89 ? -9.290 -7.577 -1.689 1.00 86.12 89 HIS A N 1
ATOM 709 C CA . HIS A 1 89 ? -8.273 -8.591 -1.409 1.00 86.12 89 HIS A CA 1
ATOM 710 C C . HIS A 1 89 ? -6.868 -8.117 -1.769 1.00 86.12 89 HIS A C 1
ATOM 712 O O . HIS A 1 89 ? -5.928 -8.385 -1.022 1.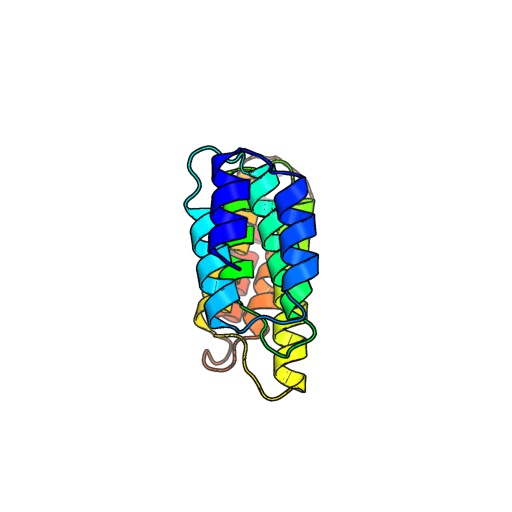00 86.12 89 HIS A O 1
ATOM 718 N N . LEU A 1 90 ? -6.726 -7.376 -2.869 1.00 86.94 90 LEU A N 1
ATOM 719 C CA . LEU A 1 90 ? -5.449 -6.796 -3.249 1.00 86.94 90 LEU A CA 1
ATOM 720 C C . LEU A 1 90 ? -4.990 -5.740 -2.235 1.00 86.94 90 LEU A C 1
ATOM 722 O O . LEU A 1 90 ? -3.847 -5.795 -1.792 1.00 86.94 90 LEU A O 1
ATOM 726 N N . CYS A 1 91 ? -5.876 -4.835 -1.800 1.00 88.31 91 CYS A N 1
ATOM 727 C CA . CYS A 1 91 ? -5.553 -3.865 -0.742 1.00 88.31 91 CYS A CA 1
ATOM 728 C C . CYS A 1 91 ? -5.060 -4.561 0.536 1.00 88.31 91 CYS A C 1
ATOM 730 O O . CYS A 1 91 ? -4.067 -4.149 1.132 1.00 88.31 91 CYS A O 1
ATOM 732 N N . GLU A 1 92 ? -5.740 -5.632 0.949 1.00 89.31 92 GLU A N 1
ATOM 733 C CA . GLU A 1 92 ? -5.355 -6.411 2.126 1.00 89.31 92 GLU A CA 1
ATOM 734 C C . GLU A 1 92 ? -4.011 -7.124 1.955 1.00 89.31 92 GLU A C 1
ATOM 736 O O . GLU A 1 92 ? -3.237 -7.161 2.909 1.00 89.31 92 GLU A O 1
ATOM 741 N N . ALA A 1 93 ? -3.728 -7.669 0.770 1.00 90.38 93 ALA A N 1
ATOM 742 C CA . ALA A 1 93 ? -2.460 -8.334 0.482 1.00 90.38 93 ALA A CA 1
ATOM 743 C C . ALA A 1 93 ? -1.274 -7.359 0.555 1.00 90.38 93 ALA A C 1
ATOM 745 O O . ALA A 1 93 ? -0.212 -7.720 1.057 1.00 90.38 93 ALA A O 1
ATOM 746 N N . ILE A 1 94 ? -1.460 -6.110 0.115 1.00 91.25 94 ILE A N 1
ATOM 747 C CA . ILE A 1 94 ? -0.432 -5.064 0.229 1.00 91.25 94 ILE A CA 1
ATOM 748 C C . ILE A 1 94 ? -0.181 -4.677 1.693 1.00 91.25 94 ILE A C 1
ATOM 750 O O . ILE A 1 94 ? 0.968 -4.469 2.080 1.00 91.25 94 ILE A O 1
ATOM 754 N N . LEU A 1 95 ? -1.221 -4.628 2.532 1.00 92.19 95 LEU A N 1
ATOM 755 C CA . LEU A 1 95 ? -1.050 -4.392 3.973 1.00 92.19 95 LEU A CA 1
ATOM 756 C C . LEU A 1 95 ? -0.333 -5.554 4.667 1.00 92.19 95 LEU A C 1
ATOM 758 O O . LEU A 1 95 ? 0.535 -5.316 5.504 1.00 92.19 95 LEU A O 1
ATOM 762 N N . ASP A 1 96 ? -0.645 -6.794 4.287 1.00 92.06 96 ASP A N 1
ATOM 763 C CA . ASP A 1 96 ? 0.073 -7.970 4.792 1.00 92.06 96 ASP A CA 1
ATOM 764 C C . ASP A 1 96 ? 1.549 -7.916 4.381 1.00 92.06 96 ASP A C 1
ATOM 766 O O . ASP A 1 96 ? 2.431 -8.158 5.202 1.00 92.06 96 ASP A O 1
ATOM 770 N N . GLN A 1 97 ? 1.833 -7.505 3.141 1.00 90.88 97 GLN A N 1
ATOM 771 C CA . GLN A 1 97 ? 3.199 -7.279 2.678 1.00 90.88 97 GLN A CA 1
ATOM 772 C C . GLN A 1 97 ? 3.915 -6.194 3.495 1.00 90.88 97 GLN A C 1
ATOM 774 O O . GLN A 1 97 ? 5.082 -6.388 3.837 1.00 90.88 97 GLN A O 1
ATOM 779 N N . ALA A 1 98 ? 3.246 -5.087 3.836 1.00 92.00 98 ALA A N 1
ATOM 780 C CA . ALA A 1 98 ? 3.811 -4.049 4.703 1.00 92.00 98 ALA A CA 1
ATOM 781 C C . ALA A 1 98 ? 4.183 -4.613 6.081 1.00 92.00 98 ALA A C 1
ATOM 783 O O . ALA A 1 98 ? 5.286 -4.382 6.572 1.00 92.00 98 ALA A O 1
ATOM 784 N N . GLN A 1 99 ? 3.288 -5.408 6.672 1.00 91.56 99 GLN A N 1
ATOM 785 C CA . GLN A 1 99 ? 3.500 -6.023 7.977 1.00 91.56 99 GLN A CA 1
ATOM 786 C C . GLN A 1 99 ? 4.655 -7.032 7.960 1.00 91.56 99 GLN A C 1
ATOM 788 O O . GLN A 1 99 ? 5.523 -6.971 8.829 1.00 91.56 99 GLN A O 1
ATOM 793 N N . THR A 1 100 ? 4.707 -7.925 6.966 1.00 90.06 100 THR A N 1
ATOM 794 C CA . THR A 1 100 ? 5.833 -8.857 6.793 1.00 90.06 100 THR A CA 1
ATOM 795 C C . THR A 1 100 ? 7.142 -8.098 6.596 1.00 90.06 100 THR A C 1
ATOM 797 O O . THR A 1 100 ? 8.127 -8.401 7.255 1.00 90.06 100 THR A O 1
ATOM 800 N N . THR A 1 101 ? 7.137 -7.048 5.771 1.00 88.56 101 THR A N 1
ATOM 801 C CA . THR A 1 101 ? 8.326 -6.217 5.533 1.00 88.56 101 THR A CA 1
ATOM 802 C C . THR A 1 101 ? 8.811 -5.544 6.818 1.00 88.56 101 THR A C 1
ATOM 804 O O . THR A 1 101 ? 10.010 -5.542 7.090 1.00 88.56 101 THR A O 1
ATOM 807 N N . ALA A 1 102 ? 7.900 -4.997 7.629 1.00 89.50 102 ALA A N 1
ATOM 808 C CA . ALA A 1 102 ? 8.247 -4.389 8.910 1.00 89.50 102 ALA A CA 1
ATOM 809 C C . ALA A 1 102 ? 8.833 -5.412 9.895 1.00 89.50 102 ALA A C 1
ATOM 811 O O . ALA A 1 102 ? 9.816 -5.120 10.575 1.00 89.50 102 ALA A O 1
ATOM 812 N N . GLN A 1 103 ? 8.279 -6.626 9.934 1.00 87.81 103 GLN A N 1
ATOM 813 C CA . GLN A 1 103 ? 8.810 -7.723 10.746 1.00 87.81 103 GLN A CA 1
ATOM 814 C C . GLN A 1 103 ? 10.202 -8.156 10.276 1.00 87.81 103 GLN A C 1
ATOM 816 O O . GLN A 1 103 ? 11.106 -8.277 11.101 1.00 87.81 103 GLN A O 1
ATOM 821 N N . ASP A 1 104 ? 10.397 -8.333 8.969 1.00 85.75 104 ASP A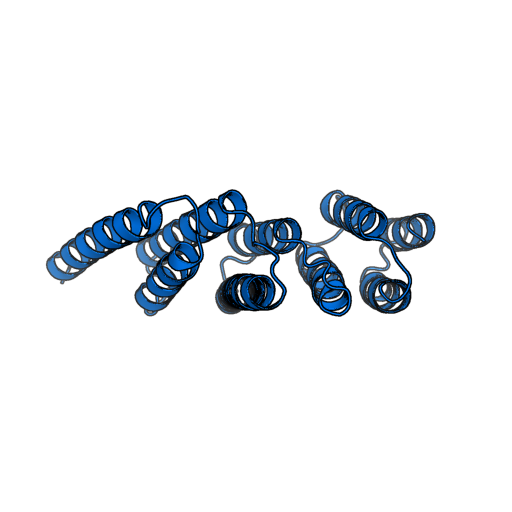 N 1
ATOM 822 C CA . ASP A 1 104 ? 11.675 -8.736 8.378 1.00 85.75 104 ASP A CA 1
ATOM 823 C C . ASP A 1 104 ? 12.782 -7.715 8.669 1.00 85.75 104 ASP A C 1
ATOM 825 O O . ASP A 1 104 ? 13.879 -8.099 9.076 1.00 85.75 104 ASP A O 1
ATOM 829 N N . MET A 1 105 ? 12.483 -6.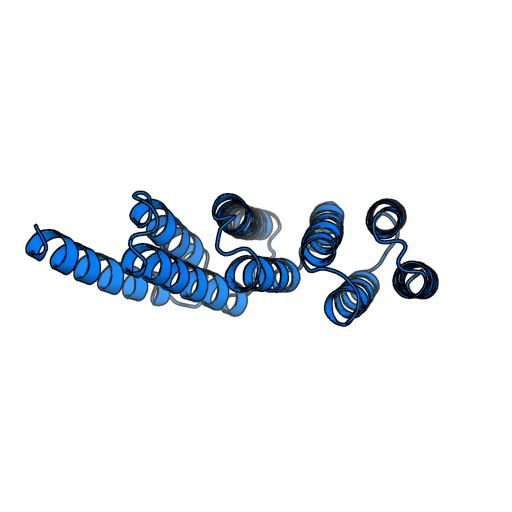416 8.552 1.00 85.19 105 MET A N 1
ATOM 830 C CA . MET A 1 105 ? 13.441 -5.348 8.863 1.00 85.19 105 MET A CA 1
ATOM 831 C C . MET A 1 105 ? 13.904 -5.391 10.325 1.00 85.19 105 MET A C 1
ATOM 833 O O . MET A 1 105 ? 15.097 -5.258 10.599 1.00 85.19 105 MET A O 1
ATOM 837 N N . ILE A 1 106 ? 12.998 -5.687 11.267 1.00 83.38 106 ILE A N 1
ATOM 838 C CA . ILE A 1 106 ? 13.363 -5.861 12.682 1.00 83.38 106 ILE A CA 1
ATOM 839 C C . ILE A 1 106 ? 14.399 -6.984 12.847 1.00 83.38 106 ILE A C 1
ATOM 841 O O . ILE A 1 106 ? 15.320 -6.847 13.657 1.00 83.38 106 ILE A O 1
ATOM 845 N N . PHE A 1 107 ? 14.279 -8.080 12.088 1.00 79.81 107 PHE A N 1
ATOM 846 C CA . PHE A 1 107 ? 15.242 -9.186 12.131 1.00 79.81 107 PHE A CA 1
ATOM 847 C C . PHE A 1 107 ? 16.589 -8.835 11.486 1.00 79.81 107 PHE A C 1
ATOM 849 O O . PHE A 1 107 ? 17.617 -9.342 11.942 1.00 79.81 107 PHE A O 1
ATOM 856 N N . THR A 1 108 ? 16.612 -7.980 10.458 1.00 79.38 108 THR A N 1
ATOM 857 C CA . THR A 1 108 ? 17.856 -7.551 9.791 1.00 79.38 108 THR A CA 1
ATOM 858 C C . THR A 1 108 ? 18.574 -6.408 10.510 1.00 79.38 108 THR A C 1
ATOM 860 O O . THR A 1 108 ? 19.723 -6.119 10.183 1.00 79.38 108 THR A O 1
ATOM 863 N N . GLY A 1 109 ? 17.942 -5.801 11.520 1.00 75.12 109 GLY A N 1
ATOM 864 C CA . GLY A 1 109 ? 18.477 -4.648 12.249 1.00 75.12 109 GLY A CA 1
ATOM 865 C C . GLY A 1 109 ? 18.193 -3.303 11.575 1.00 75.12 109 GLY A C 1
ATOM 866 O O . GLY A 1 109 ? 18.662 -2.278 12.072 1.00 75.12 109 GLY A O 1
ATOM 867 N N . ASP A 1 110 ? 17.413 -3.309 10.493 1.00 80.62 110 ASP A N 1
ATOM 868 C CA . ASP A 1 110 ? 16.856 -2.115 9.864 1.00 80.62 110 ASP A CA 1
ATOM 869 C C . ASP A 1 110 ? 15.499 -1.763 10.493 1.00 80.62 110 ASP A C 1
ATOM 871 O O . ASP A 1 110 ? 14.937 -2.513 11.293 1.00 80.62 110 ASP A O 1
ATOM 875 N N . ASN A 1 111 ? 14.952 -0.602 10.138 1.00 82.69 111 ASN A N 1
ATOM 876 C CA . ASN A 1 111 ? 13.630 -0.190 10.596 1.00 82.69 111 ASN A CA 1
ATOM 877 C C . ASN A 1 111 ? 12.766 0.214 9.411 1.00 82.69 111 ASN A C 1
ATOM 879 O O . ASN A 1 111 ? 13.197 0.962 8.532 1.00 82.69 111 ASN A O 1
ATOM 883 N N . TYR A 1 112 ? 11.516 -0.234 9.443 1.00 88.12 112 TYR A N 1
ATOM 884 C CA . TYR A 1 112 ? 10.487 0.331 8.592 1.00 88.12 112 TYR A CA 1
ATOM 885 C C . TYR A 1 112 ? 10.198 1.755 9.096 1.00 88.12 112 TYR A C 1
ATOM 887 O O . TYR A 1 112 ? 9.979 1.906 10.296 1.00 88.12 112 TYR A O 1
ATOM 895 N N . PRO A 1 113 ? 10.225 2.793 8.242 1.00 91.19 113 PRO A N 1
ATOM 896 C CA . PRO A 1 113 ? 10.030 4.167 8.682 1.00 91.19 113 PRO A CA 1
ATOM 897 C C . PRO A 1 113 ? 8.667 4.349 9.350 1.00 91.19 113 PRO A C 1
ATOM 899 O O . PRO A 1 113 ? 7.637 3.944 8.800 1.00 91.19 113 PRO A O 1
ATOM 902 N N . ASP A 1 114 ? 8.658 4.982 10.517 1.00 92.50 114 ASP A N 1
ATOM 903 C CA . ASP A 1 114 ? 7.444 5.185 11.304 1.00 92.50 114 ASP A CA 1
ATOM 904 C C . ASP A 1 114 ? 6.411 6.022 10.528 1.00 92.50 114 ASP A C 1
ATOM 906 O O . ASP A 1 114 ? 5.221 5.718 10.587 1.00 92.50 114 ASP A O 1
ATOM 910 N N . GLU A 1 115 ? 6.833 6.977 9.688 1.00 93.88 115 GLU A N 1
ATOM 911 C CA . GLU A 1 115 ? 5.923 7.775 8.848 1.00 93.88 115 GLU A CA 1
ATOM 912 C C . GLU A 1 115 ? 5.214 6.931 7.772 1.00 93.88 115 GLU A C 1
ATOM 914 O O . GLU A 1 115 ? 4.115 7.249 7.305 1.00 93.88 115 GLU A O 1
ATOM 919 N N . GLU A 1 116 ? 5.848 5.847 7.326 1.00 94.69 116 GLU A N 1
ATOM 920 C CA . GLU A 1 116 ? 5.260 4.895 6.381 1.00 94.69 116 GLU A CA 1
ATOM 921 C C . GLU A 1 116 ? 4.226 4.010 7.081 1.00 94.69 116 GLU A C 1
ATOM 923 O O . GLU A 1 116 ? 3.135 3.804 6.541 1.00 94.69 116 GLU A O 1
ATOM 928 N N . ILE A 1 117 ? 4.525 3.550 8.301 1.00 95.25 117 ILE A N 1
ATOM 929 C CA . ILE A 1 117 ? 3.581 2.782 9.128 1.00 95.25 117 ILE A CA 1
ATOM 930 C C . ILE A 1 117 ? 2.383 3.645 9.516 1.00 95.25 117 ILE A C 1
ATOM 932 O O . ILE A 1 117 ? 1.245 3.190 9.376 1.00 95.25 117 ILE A O 1
ATOM 936 N N . GLU A 1 118 ? 2.616 4.876 9.971 1.00 96.25 118 GLU A N 1
ATOM 937 C CA . GLU A 1 118 ? 1.562 5.809 10.364 1.00 96.25 118 GLU A CA 1
ATOM 938 C C . GLU A 1 118 ? 0.610 6.070 9.199 1.00 96.25 118 GLU A C 1
ATOM 940 O O . GLU A 1 118 ? -0.612 5.930 9.341 1.00 96.25 118 GLU A O 1
ATOM 945 N N . TYR A 1 119 ? 1.169 6.375 8.025 1.00 96.69 119 TYR A N 1
ATOM 946 C CA . TYR A 1 119 ? 0.388 6.610 6.819 1.00 96.69 119 TYR A CA 1
ATOM 947 C C . TYR A 1 119 ? -0.447 5.385 6.432 1.00 96.69 119 TYR A C 1
ATOM 949 O O . TYR A 1 119 ? -1.663 5.502 6.259 1.00 96.69 119 TYR A O 1
ATOM 957 N N . LEU A 1 120 ? 0.184 4.212 6.304 1.00 96.69 120 LEU A N 1
ATOM 958 C CA . LEU A 1 120 ? -0.494 2.987 5.873 1.00 96.69 120 LEU A CA 1
ATOM 959 C C . LEU A 1 120 ? -1.581 2.569 6.865 1.00 96.69 120 LEU A C 1
ATOM 961 O O . LEU A 1 120 ? -2.699 2.273 6.450 1.00 96.69 120 LEU A O 1
ATOM 965 N N . SER A 1 121 ? -1.284 2.605 8.165 1.00 96.94 121 SER A N 1
ATOM 966 C CA . SER A 1 121 ? -2.233 2.238 9.223 1.00 96.94 121 SER A CA 1
ATOM 967 C C . SER A 1 121 ? -3.431 3.185 9.231 1.00 96.94 121 SER A C 1
ATOM 969 O O . SER A 1 121 ? -4.580 2.744 9.195 1.00 96.94 121 SER A O 1
ATOM 971 N N . THR A 1 122 ? -3.184 4.495 9.188 1.00 96.75 122 THR A N 1
ATOM 972 C CA . THR A 1 122 ? -4.251 5.504 9.181 1.00 96.75 122 THR A CA 1
ATOM 973 C C . THR A 1 122 ? -5.109 5.401 7.924 1.00 96.75 122 THR A C 1
ATOM 975 O O . THR A 1 122 ? -6.341 5.401 8.002 1.00 96.75 122 THR A O 1
ATOM 978 N N . LYS A 1 123 ? -4.483 5.271 6.749 1.00 96.00 123 LYS A N 1
ATOM 979 C CA . LYS A 1 123 ? -5.207 5.183 5.479 1.00 96.00 123 LYS A CA 1
ATOM 980 C C . LYS A 1 123 ? -5.993 3.879 5.359 1.00 96.00 123 LYS A C 1
ATOM 982 O O . LYS A 1 123 ? -7.132 3.916 4.902 1.00 96.00 123 LYS A O 1
ATOM 987 N N . ALA A 1 124 ? -5.444 2.756 5.822 1.00 94.81 124 ALA A N 1
ATOM 988 C CA . ALA A 1 124 ? -6.149 1.478 5.882 1.00 94.81 124 ALA A CA 1
ATOM 989 C C . ALA A 1 124 ? -7.342 1.506 6.839 1.00 94.81 124 ALA A C 1
ATOM 991 O O . ALA A 1 124 ? -8.410 0.997 6.494 1.00 94.81 124 ALA A O 1
ATOM 992 N N . PHE A 1 125 ? -7.186 2.132 8.008 1.00 95.06 125 PHE A N 1
ATOM 993 C CA . PHE A 1 125 ? -8.280 2.318 8.957 1.00 95.06 125 PHE A CA 1
ATOM 994 C C . PHE A 1 125 ? -9.421 3.118 8.322 1.00 95.06 125 PHE A C 1
ATOM 996 O O . PHE A 1 125 ? -10.566 2.669 8.315 1.00 95.06 125 PHE A O 1
ATOM 1003 N N . ASN A 1 126 ? -9.103 4.273 7.732 1.00 92.69 126 ASN A N 1
ATOM 1004 C CA . ASN A 1 126 ? -10.095 5.129 7.081 1.00 92.69 126 ASN A CA 1
ATOM 1005 C C . ASN A 1 126 ? -10.766 4.417 5.902 1.00 92.69 126 ASN A C 1
ATOM 1007 O O . ASN A 1 126 ? -11.984 4.459 5.772 1.00 92.69 126 ASN A O 1
ATOM 1011 N N . PHE A 1 127 ? -9.992 3.688 5.097 1.00 90.75 127 PHE A N 1
ATOM 1012 C CA . PHE A 1 127 ? -10.530 2.896 3.997 1.00 90.75 127 PHE A CA 1
ATOM 1013 C C . PHE A 1 127 ? -11.519 1.825 4.477 1.00 90.75 127 PHE A C 1
ATOM 1015 O O . PHE A 1 127 ? -12.570 1.641 3.864 1.00 90.75 127 PHE A O 1
ATOM 1022 N N . ALA A 1 128 ? -11.226 1.143 5.588 1.00 90.25 128 ALA A N 1
ATOM 1023 C CA . ALA A 1 128 ? -12.141 0.170 6.178 1.00 90.25 128 ALA A CA 1
ATOM 1024 C C . ALA A 1 128 ? -13.446 0.823 6.671 1.00 90.25 128 ALA A C 1
ATOM 1026 O O . ALA A 1 128 ? -14.525 0.278 6.443 1.00 90.25 128 ALA A O 1
ATOM 1027 N N . VAL A 1 129 ? -13.366 2.014 7.273 1.00 88.56 129 VAL A N 1
ATOM 1028 C CA . VAL A 1 129 ? -14.552 2.801 7.656 1.00 88.56 129 VAL A CA 1
ATOM 1029 C C . VAL A 1 129 ? -15.361 3.218 6.424 1.00 88.56 129 VAL A C 1
ATOM 1031 O O . VAL A 1 129 ? -16.584 3.084 6.413 1.00 88.56 129 VAL A O 1
ATOM 1034 N N . ASP A 1 130 ? -14.701 3.666 5.356 1.00 87.62 130 ASP A N 1
ATOM 1035 C CA . ASP A 1 130 ? -15.373 4.051 4.115 1.00 87.62 130 ASP A CA 1
ATOM 1036 C C . ASP A 1 130 ? -16.088 2.856 3.451 1.00 87.62 130 ASP A C 1
ATOM 1038 O O . ASP A 1 130 ? -17.146 3.017 2.831 1.00 87.62 130 ASP A O 1
ATOM 1042 N N . LEU A 1 131 ? -15.521 1.647 3.540 1.00 84.44 131 LEU A N 1
ATOM 1043 C CA . LEU A 1 131 ? -16.159 0.411 3.070 1.00 84.44 131 LEU A CA 1
ATOM 1044 C C . LEU A 1 131 ? -17.402 0.055 3.898 1.00 84.44 131 LEU A C 1
ATOM 1046 O O . LEU A 1 131 ? -18.449 -0.226 3.310 1.00 84.44 131 LEU A O 1
ATOM 1050 N N . TYR A 1 132 ? -17.319 0.183 5.223 1.00 82.19 132 TYR A N 1
ATOM 1051 C CA . TYR A 1 132 ? -18.460 -0.010 6.118 1.00 82.19 132 TYR A CA 1
ATOM 1052 C C . TYR A 1 132 ? -19.612 0.945 5.807 1.00 82.19 132 TYR A C 1
ATOM 1054 O O . TYR A 1 132 ? -20.750 0.521 5.611 1.00 82.19 132 TYR A O 1
ATOM 1062 N N . LEU A 1 133 ? -19.320 2.242 5.679 1.00 83.19 133 LEU A N 1
ATOM 1063 C CA . LEU A 1 133 ? -20.340 3.256 5.389 1.00 83.19 133 LEU A CA 1
ATOM 1064 C C . LEU A 1 133 ? -20.992 3.079 4.014 1.00 83.19 133 LEU A C 1
ATOM 1066 O O . LEU A 1 133 ? -22.132 3.492 3.812 1.00 83.19 133 LEU A O 1
ATOM 1070 N N . SER A 1 134 ? -20.288 2.457 3.067 1.00 80.88 134 SER A N 1
ATOM 1071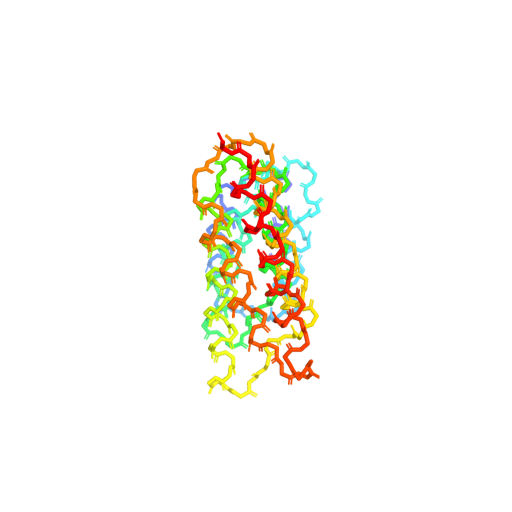 C CA . SER A 1 134 ? -20.846 2.121 1.752 1.00 80.88 134 SER A CA 1
ATOM 1072 C C . SER A 1 134 ? -21.666 0.821 1.753 1.00 80.88 134 SER A C 1
ATOM 1074 O O . SER A 1 134 ? -22.112 0.398 0.688 1.00 80.88 134 SER A O 1
ATOM 1076 N N . ASN A 1 135 ? -21.899 0.221 2.932 1.00 69.12 135 ASN A N 1
ATOM 1077 C CA . ASN A 1 135 ? -22.600 -1.050 3.158 1.00 69.12 135 ASN A CA 1
ATOM 1078 C C . ASN A 1 135 ? -22.064 -2.180 2.270 1.00 69.12 135 ASN A C 1
ATOM 1080 O O . ASN A 1 135 ? -22.812 -3.031 1.779 1.00 69.12 135 ASN A O 1
ATOM 1084 N N . ASN A 1 136 ? -20.766 -2.110 1.966 1.00 62.44 136 ASN A N 1
ATOM 1085 C CA . ASN A 1 136 ? -20.253 -2.771 0.784 1.00 62.44 136 ASN A CA 1
ATOM 1086 C C . ASN A 1 136 ? -19.812 -4.204 1.077 1.00 62.44 136 ASN A C 1
ATOM 1088 O O . ASN A 1 136 ? -19.832 -4.975 0.130 1.00 62.44 136 ASN A O 1
ATOM 1092 N N . GLN A 1 137 ? -19.457 -4.591 2.317 1.00 61.12 137 GLN A N 1
ATOM 1093 C CA . GLN A 1 137 ? -19.098 -5.972 2.705 1.00 61.12 137 GLN A CA 1
ATOM 1094 C C . GLN A 1 137 ? -19.140 -6.205 4.241 1.00 61.12 137 GLN A C 1
ATOM 1096 O O . GLN A 1 137 ? -18.943 -5.264 4.994 1.00 61.12 137 GLN A O 1
ATOM 1101 N N . PRO A 1 138 ? -19.305 -7.454 4.731 1.00 60.84 138 PRO A N 1
ATOM 1102 C CA . PRO A 1 138 ? -19.409 -7.765 6.170 1.00 60.84 138 PRO A CA 1
ATOM 1103 C C . PRO A 1 138 ? -18.078 -7.849 6.957 1.00 60.84 138 PRO A C 1
ATOM 1105 O O . PRO A 1 138 ? -18.100 -7.980 8.177 1.00 60.84 138 PRO A O 1
ATOM 1108 N N . ASP A 1 139 ? -16.912 -7.776 6.303 1.00 73.00 139 ASP A N 1
ATOM 1109 C CA . ASP A 1 139 ? -15.597 -8.068 6.922 1.00 73.00 139 ASP A CA 1
ATOM 1110 C C . ASP A 1 139 ? -14.780 -6.827 7.359 1.00 73.00 139 ASP A C 1
ATOM 1112 O O . ASP A 1 139 ? -13.551 -6.870 7.479 1.00 73.00 139 ASP A O 1
ATOM 1116 N N . ASP A 1 140 ? -15.432 -5.696 7.622 1.00 79.00 140 ASP A N 1
ATOM 1117 C CA . ASP A 1 140 ? -14.736 -4.425 7.894 1.00 79.00 140 ASP A CA 1
ATOM 1118 C C . ASP A 1 140 ? -13.963 -4.427 9.218 1.00 79.00 140 ASP A C 1
ATOM 1120 O O . ASP A 1 140 ? -12.885 -3.835 9.324 1.00 79.00 140 ASP A O 1
ATOM 1124 N N . GLN A 1 141 ? -14.433 -5.192 10.207 1.00 84.50 141 GLN A N 1
ATOM 1125 C CA . GLN A 1 141 ? -13.717 -5.371 11.473 1.00 84.50 141 GLN A CA 1
ATOM 1126 C C . GLN A 1 141 ? -12.341 -6.017 11.277 1.00 84.50 141 GLN A C 1
ATOM 1128 O O . GLN A 1 141 ? -11.378 -5.628 11.939 1.00 84.50 141 GLN A O 1
ATOM 1133 N N . ARG A 1 142 ? -12.216 -6.994 10.364 1.00 87.94 142 ARG A N 1
ATOM 1134 C CA . ARG A 1 142 ? -10.927 -7.643 10.075 1.00 87.94 142 ARG A CA 1
ATOM 1135 C C . ARG A 1 142 ? -9.928 -6.635 9.507 1.00 87.94 142 ARG A C 1
ATOM 1137 O O . ARG A 1 142 ? -8.755 -6.674 9.869 1.00 87.94 142 ARG A O 1
ATOM 1144 N N . ARG A 1 143 ? -10.391 -5.715 8.662 1.00 88.62 143 ARG A N 1
ATOM 1145 C CA . ARG A 1 143 ? -9.552 -4.691 8.019 1.00 88.62 143 ARG A CA 1
ATOM 1146 C C . ARG A 1 143 ? -9.086 -3.637 9.003 1.00 88.62 143 ARG A C 1
ATOM 1148 O O . ARG A 1 143 ? -7.904 -3.305 9.017 1.00 88.62 143 ARG A O 1
ATOM 1155 N N . VAL A 1 144 ? -9.981 -3.182 9.878 1.00 92.38 144 VAL A N 1
ATOM 1156 C CA . VAL A 1 144 ? -9.589 -2.271 10.955 1.00 92.38 144 VAL A CA 1
ATOM 1157 C C . VAL A 1 144 ? -8.567 -2.925 11.883 1.00 92.38 144 VAL A C 1
ATOM 1159 O O . VAL A 1 144 ? -7.568 -2.296 12.226 1.00 92.38 144 VAL A O 1
ATOM 1162 N N . ARG A 1 145 ? -8.745 -4.205 12.235 1.00 92.00 145 ARG A N 1
ATOM 1163 C CA . ARG A 1 145 ? -7.749 -4.928 13.042 1.00 92.00 145 ARG A CA 1
ATOM 1164 C C . ARG A 1 145 ? -6.384 -4.972 12.365 1.00 92.00 145 ARG A C 1
ATOM 1166 O O . ARG A 1 145 ? -5.406 -4.670 13.030 1.00 92.00 145 ARG A O 1
ATOM 1173 N N . LYS A 1 146 ? -6.311 -5.234 11.055 1.00 92.81 146 LYS A N 1
ATOM 1174 C CA . LYS A 1 146 ? -5.040 -5.182 10.310 1.00 92.81 146 LYS A CA 1
ATOM 1175 C C . LYS A 1 146 ? -4.367 -3.811 10.379 1.00 92.81 146 LYS A C 1
ATOM 1177 O O . LYS A 1 146 ? -3.163 -3.742 10.591 1.00 92.81 146 LYS A O 1
ATOM 1182 N N . ALA A 1 147 ? -5.135 -2.730 10.241 1.00 95.38 147 ALA A N 1
ATOM 1183 C CA . ALA A 1 147 ? -4.607 -1.374 10.374 1.00 95.38 147 ALA A CA 1
ATOM 1184 C C . ALA A 1 147 ? -4.017 -1.117 11.776 1.00 95.38 147 ALA A C 1
ATOM 1186 O O . ALA A 1 147 ? -2.918 -0.585 11.896 1.00 95.38 147 ALA A O 1
ATOM 1187 N N . ILE A 1 148 ? -4.715 -1.554 12.830 1.00 95.75 148 ILE A N 1
ATOM 1188 C CA . ILE A 1 148 ? -4.238 -1.465 14.221 1.00 95.75 148 ILE A CA 1
ATOM 1189 C C . ILE A 1 148 ? -3.026 -2.381 14.456 1.00 95.75 148 ILE A C 1
ATOM 1191 O O . ILE A 1 148 ? -2.124 -2.054 15.221 1.00 95.75 148 ILE A O 1
ATOM 1195 N N . ASP A 1 149 ? -2.999 -3.563 13.848 1.00 94.62 149 ASP A N 1
ATOM 1196 C CA . ASP A 1 149 ? -1.890 -4.502 13.997 1.00 94.62 149 ASP A CA 1
ATOM 1197 C C . ASP A 1 149 ? -0.623 -3.964 13.316 1.00 94.62 149 ASP A C 1
ATOM 1199 O O . ASP A 1 149 ? 0.468 -4.113 13.867 1.00 94.62 149 ASP A O 1
ATOM 1203 N N . LEU A 1 150 ? -0.764 -3.288 12.169 1.00 94.75 150 LEU A N 1
ATOM 1204 C CA . LEU A 1 150 ? 0.340 -2.622 11.483 1.00 94.75 150 LEU A CA 1
ATOM 1205 C C . LEU A 1 150 ? 0.917 -1.476 12.326 1.00 94.75 150 LEU A C 1
ATOM 1207 O O . LEU A 1 150 ? 2.138 -1.412 12.472 1.00 94.75 150 LEU A O 1
ATOM 1211 N N . SER A 1 151 ? 0.075 -0.647 12.960 1.00 96.19 151 SER A N 1
ATOM 1212 C CA . SER A 1 151 ? 0.538 0.479 13.790 1.00 96.19 151 SER A CA 1
ATOM 1213 C C . SER A 1 151 ? 1.384 0.054 14.990 1.00 96.19 151 SER A C 1
ATOM 1215 O O . SER A 1 151 ? 2.190 0.838 15.478 1.00 96.19 151 SER A O 1
ATOM 1217 N N . ARG A 1 152 ? 1.263 -1.196 15.457 1.00 94.31 152 ARG A N 1
ATOM 1218 C CA . ARG A 1 152 ? 2.125 -1.736 16.529 1.00 94.31 152 ARG A CA 1
ATOM 1219 C C . ARG A 1 152 ? 3.573 -1.946 16.103 1.00 94.31 152 ARG A C 1
ATOM 1221 O O . ARG A 1 152 ? 4.411 -2.235 16.952 1.00 94.31 152 ARG A O 1
ATOM 1228 N N . SER A 1 153 ? 3.849 -1.857 14.807 1.00 91.44 153 SER A N 1
ATOM 1229 C CA . SER A 1 153 ? 5.203 -1.973 14.274 1.00 91.44 153 SER A CA 1
ATOM 1230 C C . SER A 1 153 ? 5.998 -0.670 14.425 1.00 91.44 153 SER A C 1
ATOM 1232 O O . SER A 1 153 ? 7.206 -0.703 14.206 1.00 91.44 153 SER A O 1
ATOM 1234 N N . MET A 1 154 ? 5.349 0.447 14.799 1.00 91.56 154 MET A N 1
ATOM 1235 C CA . MET A 1 154 ? 6.030 1.717 15.078 1.00 91.56 154 MET A CA 1
ATOM 1236 C C . MET A 1 154 ? 6.920 1.596 16.311 1.00 91.56 154 MET A C 1
ATOM 1238 O O . MET A 1 154 ? 6.550 0.949 17.297 1.00 91.56 154 MET A O 1
ATOM 1242 N N . ARG A 1 155 ? 8.093 2.229 16.264 1.00 85.50 155 ARG A N 1
ATOM 1243 C CA . ARG A 1 155 ? 9.063 2.171 17.369 1.00 85.50 155 ARG A CA 1
ATOM 1244 C C . ARG A 1 155 ? 9.058 3.424 18.228 1.00 85.50 155 ARG A C 1
ATOM 1246 O O . ARG A 1 155 ? 9.122 3.306 19.454 1.00 85.50 155 ARG A O 1
ATOM 1253 N N . ASP A 1 156 ? 8.954 4.591 17.609 1.00 88.06 156 ASP A N 1
ATOM 1254 C CA . ASP A 1 156 ? 9.213 5.866 18.275 1.00 88.06 156 ASP A CA 1
ATOM 1255 C C . ASP A 1 156 ? 7.927 6.540 18.797 1.00 88.06 156 ASP A C 1
ATOM 1257 O O . ASP A 1 156 ? 7.997 7.513 19.550 1.00 88.06 156 ASP A O 1
ATOM 1261 N N . ASP A 1 157 ? 6.742 5.993 18.491 1.00 90.38 157 ASP A N 1
ATOM 1262 C CA . ASP A 1 157 ? 5.442 6.570 18.883 1.00 90.38 157 ASP A CA 1
ATOM 1263 C C . ASP A 1 157 ? 4.951 6.174 20.294 1.00 90.38 157 ASP A C 1
ATOM 1265 O O . ASP A 1 157 ? 3.903 6.644 20.744 1.00 90.38 157 ASP A O 1
ATOM 1269 N N . CYS A 1 158 ? 5.676 5.299 21.002 1.00 88.00 158 CYS A N 1
ATOM 1270 C CA . CYS A 1 158 ? 5.285 4.747 22.311 1.00 88.00 158 CYS A CA 1
ATOM 1271 C C . CYS A 1 158 ? 3.875 4.105 22.351 1.00 88.00 158 CYS A C 1
ATOM 1273 O O . CYS A 1 158 ? 3.223 4.086 23.398 1.00 88.00 158 CYS A O 1
ATOM 1275 N N . GLY A 1 159 ? 3.393 3.578 21.227 1.00 91.19 159 GLY A N 1
ATOM 1276 C CA . GLY A 1 159 ? 2.066 2.994 21.049 1.00 91.19 159 GLY A CA 1
ATOM 1277 C C . GLY A 1 159 ? 0.931 4.006 20.865 1.00 91.19 159 GLY A C 1
ATOM 1278 O O . GLY A 1 159 ? -0.235 3.600 20.914 1.00 91.19 159 GLY A O 1
ATOM 1279 N N . HIS A 1 160 ? 1.226 5.298 20.681 1.00 96.12 160 HIS A N 1
ATOM 1280 C CA . HIS A 1 160 ? 0.216 6.354 20.588 1.00 96.12 160 HIS A CA 1
ATOM 1281 C C . HIS A 1 160 ? -0.781 6.116 19.448 1.00 96.12 160 HIS A C 1
ATOM 1283 O O . HIS A 1 160 ? -1.993 6.145 19.683 1.00 96.12 160 HIS A O 1
ATOM 1289 N N . LEU A 1 161 ? -0.301 5.829 18.235 1.00 96.19 161 LEU A N 1
ATOM 1290 C CA . LEU A 1 161 ? -1.163 5.584 17.081 1.00 96.19 161 LEU A CA 1
ATOM 1291 C C . LEU A 1 161 ? -2.037 4.352 17.308 1.00 96.19 161 LEU A C 1
ATOM 1293 O O . LEU A 1 161 ? -3.242 4.389 17.068 1.00 96.19 161 LEU A O 1
ATOM 1297 N N . THR A 1 162 ? -1.452 3.271 17.829 1.00 96.88 162 THR A N 1
ATOM 1298 C CA . THR A 1 162 ? -2.200 2.042 18.135 1.00 96.88 162 THR A CA 1
ATOM 1299 C C . THR A 1 162 ? -3.345 2.322 19.105 1.00 96.88 162 THR A C 1
ATOM 1301 O O . THR A 1 162 ? -4.476 1.897 18.857 1.00 96.88 162 THR A O 1
ATOM 1304 N N . LEU A 1 163 ? -3.071 3.056 20.187 1.00 97.06 163 LEU A N 1
ATOM 1305 C CA . LEU A 1 163 ? -4.083 3.429 21.170 1.00 97.06 163 LEU A CA 1
ATOM 1306 C C . LEU A 1 163 ? -5.169 4.314 20.546 1.00 97.06 163 LEU A C 1
ATOM 1308 O O . LEU A 1 163 ? -6.358 4.091 20.777 1.00 97.06 163 LEU A O 1
ATOM 1312 N N . GLU A 1 164 ? -4.785 5.295 19.729 1.00 97.38 164 GLU A N 1
ATOM 1313 C CA . GLU A 1 164 ? -5.737 6.182 19.062 1.00 97.38 164 GLU A CA 1
ATOM 1314 C C . GLU A 1 164 ? -6.682 5.410 18.129 1.00 97.38 164 GLU A C 1
ATOM 1316 O O . GLU A 1 164 ? -7.904 5.603 18.177 1.00 97.38 164 GLU A O 1
ATOM 1321 N N . LEU A 1 165 ? -6.139 4.503 17.311 1.00 96.31 165 LEU A N 1
ATOM 1322 C CA . LEU A 1 165 ? -6.930 3.666 16.408 1.00 96.31 165 LEU A CA 1
ATOM 1323 C C . LEU A 1 165 ? -7.840 2.699 17.182 1.00 96.31 165 LEU A C 1
ATOM 1325 O O . LEU A 1 165 ? -8.991 2.506 16.788 1.00 96.31 165 LEU A O 1
ATOM 1329 N N . GLN A 1 166 ? -7.382 2.141 18.309 1.00 96.25 166 GLN A N 1
ATOM 1330 C CA . GLN A 1 166 ? -8.207 1.301 19.188 1.00 96.25 166 GLN A CA 1
ATOM 1331 C C . GLN A 1 166 ? -9.382 2.074 19.791 1.00 96.25 166 GLN A C 1
ATOM 1333 O O . GLN A 1 166 ? -10.520 1.621 19.686 1.00 96.25 166 GLN A O 1
ATOM 1338 N N . ILE A 1 167 ? -9.143 3.270 20.339 1.00 96.25 167 ILE A N 1
ATOM 1339 C CA . ILE A 1 167 ? -10.207 4.123 20.895 1.00 96.25 167 ILE A CA 1
ATOM 1340 C C . ILE A 1 167 ? -11.243 4.468 19.816 1.00 96.25 167 ILE A C 1
ATOM 1342 O O . ILE A 1 167 ? -12.451 4.455 20.071 1.00 96.25 167 ILE A O 1
ATOM 1346 N N . LYS A 1 168 ? -10.791 4.791 18.598 1.00 94.31 168 LYS A N 1
ATOM 1347 C CA . LYS A 1 168 ? -11.684 5.060 17.460 1.00 94.31 168 LYS A CA 1
ATOM 1348 C C . LYS A 1 168 ? -12.486 3.817 17.064 1.00 94.31 168 LYS A C 1
ATOM 1350 O O . LYS A 1 168 ? -13.686 3.933 16.823 1.00 94.31 168 LYS A O 1
ATOM 1355 N N . TYR A 1 169 ? -11.851 2.646 17.038 1.00 92.88 169 TYR A N 1
ATOM 1356 C CA . TYR A 1 169 ? -12.502 1.369 16.741 1.00 92.88 169 TYR A CA 1
ATOM 1357 C C . TYR A 1 169 ? -13.564 1.000 17.787 1.00 92.88 169 TYR A C 1
ATOM 1359 O O . TYR A 1 169 ? -14.681 0.649 17.416 1.00 92.88 169 TYR A O 1
ATOM 1367 N N . GLU A 1 170 ? -13.271 1.145 19.081 1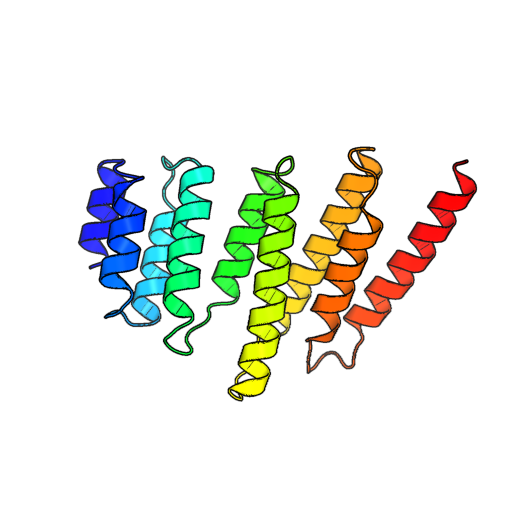.00 91.38 170 GLU A N 1
ATOM 1368 C CA . GLU A 1 170 ? -14.232 0.889 20.164 1.00 91.38 170 GLU A CA 1
ATOM 1369 C C . GLU A 1 170 ? -15.468 1.786 20.057 1.00 91.38 170 GLU A C 1
ATOM 1371 O O . GLU A 1 170 ? -16.598 1.304 20.142 1.00 91.38 170 GLU A O 1
ATOM 1376 N N . LYS A 1 171 ? -15.270 3.084 19.790 1.00 88.88 171 LYS A N 1
ATOM 1377 C CA . LYS A 1 171 ? -16.385 4.007 19.527 1.00 88.88 171 LYS A CA 1
ATOM 1378 C C . LYS A 1 171 ? -17.196 3.574 18.309 1.00 88.88 171 LYS A C 1
ATOM 1380 O O . LYS A 1 171 ? -18.423 3.567 18.365 1.00 88.88 171 LYS A O 1
ATOM 1385 N N . TRP A 1 172 ? -16.536 3.181 17.223 1.00 84.38 172 TRP A N 1
ATOM 1386 C CA . TRP A 1 172 ? -17.227 2.688 16.032 1.00 84.38 172 TRP A CA 1
ATOM 1387 C C . TRP A 1 172 ? -18.083 1.443 16.313 1.00 84.38 172 TRP A C 1
ATOM 1389 O O . TRP A 1 172 ? -19.231 1.395 15.870 1.00 84.38 172 TRP A O 1
ATOM 1399 N N . LEU A 1 173 ? -17.593 0.495 17.120 1.00 83.06 173 LEU A N 1
ATOM 1400 C CA . LEU A 1 173 ? -18.374 -0.677 17.530 1.00 83.06 173 LEU A CA 1
ATOM 1401 C C . LEU A 1 173 ? -19.647 -0.294 18.295 1.00 83.06 173 LEU A C 1
ATOM 1403 O O . LEU A 1 173 ? -20.682 -0.915 18.070 1.00 83.06 173 LEU A O 1
ATOM 1407 N N . THR A 1 174 ? -19.608 0.740 19.144 1.00 82.31 174 THR A N 1
ATOM 1408 C CA . THR A 1 174 ? -20.818 1.197 19.855 1.00 82.31 174 THR A CA 1
ATOM 1409 C C . THR A 1 174 ? -21.892 1.728 18.903 1.00 82.31 174 THR A C 1
ATOM 1411 O O . THR A 1 174 ? -23.049 1.345 19.033 1.00 82.31 174 THR A O 1
ATOM 1414 N N . TYR A 1 175 ? -21.519 2.495 17.870 1.00 73.19 175 TYR A N 1
ATOM 1415 C CA . TYR A 1 175 ? -22.478 2.973 16.863 1.00 73.19 175 TYR A CA 1
ATOM 1416 C C . TYR A 1 175 ? -23.103 1.842 16.039 1.00 73.19 175 TYR A C 1
ATOM 1418 O O . TYR A 1 175 ? -24.257 1.943 15.625 1.00 73.19 175 TYR A O 1
ATOM 1426 N N . SER A 1 176 ? -22.357 0.760 15.802 1.00 60.69 176 SER A N 1
ATOM 1427 C CA . SER A 1 176 ? -22.871 -0.410 15.087 1.00 60.69 176 SER A CA 1
ATOM 1428 C C . SER A 1 176 ? -23.944 -1.166 15.877 1.00 60.69 176 SER A C 1
ATOM 1430 O O . SER A 1 176 ? -24.809 -1.760 15.245 1.00 60.69 176 SER A O 1
ATOM 1432 N N . MET A 1 177 ? -23.904 -1.164 17.217 1.00 58.56 177 MET A N 1
ATOM 1433 C CA . MET A 1 177 ? -24.885 -1.890 18.043 1.00 58.56 177 MET A CA 1
ATOM 1434 C C . MET A 1 177 ? -26.207 -1.131 18.220 1.00 58.56 177 MET A C 1
ATOM 1436 O O . MET A 1 177 ? -27.235 -1.755 18.447 1.00 58.56 177 MET A O 1
ATOM 1440 N N . ASP A 1 178 ? -26.190 0.197 18.085 1.00 54.12 178 ASP A N 1
ATOM 1441 C CA . ASP A 1 178 ? -27.385 1.050 18.190 1.00 54.12 178 ASP A CA 1
ATOM 1442 C C . ASP A 1 178 ? -28.168 1.168 16.862 1.00 54.12 178 ASP A C 1
ATOM 1444 O O . ASP A 1 178 ? -29.188 1.855 16.797 1.00 54.12 178 ASP A O 1
ATOM 1448 N N . SER A 1 179 ? -27.668 0.546 15.788 1.00 54.38 179 SER A N 1
ATOM 1449 C CA . SER A 1 179 ? -28.220 0.632 14.426 1.00 54.38 179 SER A CA 1
ATOM 1450 C C . SER A 1 179 ? -29.043 -0.601 14.002 1.00 54.38 179 SER A C 1
ATOM 1452 O O . SER A 1 179 ? -29.475 -0.658 12.849 1.00 54.38 179 SER A O 1
ATOM 1454 N N . GLU A 1 180 ? -29.250 -1.569 14.905 1.00 44.62 180 GLU A N 1
ATOM 1455 C CA . GLU A 1 180 ? -30.127 -2.751 14.739 1.00 44.62 180 GLU A CA 1
ATOM 1456 C C . GLU A 1 180 ? -31.502 -2.548 15.396 1.00 44.62 180 GLU A C 1
ATOM 1458 O O . GLU A 1 180 ? -32.505 -3.018 14.806 1.00 44.62 180 GLU A O 1
#